Protein AF-A0A9P1AM20-F1 (afdb_monomer_lite)

Radius of gyration: 22.5 Å; chains: 1; bounding box: 53×34×78 Å

Structure (mmCIF, N/CA/C/O backbone):
data_AF-A0A9P1AM20-F1
#
_entry.id   AF-A0A9P1AM20-F1
#
loop_
_atom_site.group_PDB
_atom_site.id
_atom_site.type_symbol
_atom_site.label_atom_id
_atom_site.label_alt_id
_atom_site.label_comp_id
_atom_site.label_asym_id
_atom_site.label_entity_id
_atom_site.label_seq_id
_atom_site.pdbx_PDB_ins_code
_atom_site.Cartn_x
_atom_site.Cartn_y
_atom_site.Cartn_z
_atom_site.occupancy
_atom_site.B_iso_or_equiv
_atom_site.auth_seq_id
_atom_site.auth_comp_id
_atom_site.auth_asym_id
_atom_site.auth_atom_id
_atom_site.pdbx_PDB_model_num
ATOM 1 N N . MET A 1 1 ? -8.336 13.538 -35.545 1.00 33.81 1 MET A N 1
ATOM 2 C CA . MET A 1 1 ? -8.732 12.150 -35.244 1.00 33.81 1 MET A CA 1
ATOM 3 C C . MET A 1 1 ? -7.961 11.738 -34.010 1.00 33.81 1 MET A C 1
ATOM 5 O O . MET A 1 1 ? -6.753 11.587 -34.099 1.00 33.81 1 MET A O 1
ATOM 9 N N . ILE A 1 2 ? -8.618 11.731 -32.851 1.00 38.28 2 ILE A N 1
ATOM 10 C CA . ILE A 1 2 ? -8.050 11.193 -31.612 1.00 38.28 2 ILE A CA 1
ATOM 11 C C . ILE A 1 2 ? -8.616 9.783 -31.537 1.00 38.28 2 ILE A C 1
ATOM 13 O O . ILE A 1 2 ? -9.800 9.608 -31.253 1.00 38.28 2 ILE A O 1
ATOM 17 N N . ASP A 1 3 ? -7.806 8.809 -31.930 1.00 36.53 3 ASP A N 1
ATOM 18 C CA . ASP A 1 3 ? -8.212 7.414 -31.946 1.00 36.53 3 ASP A CA 1
ATOM 19 C C . ASP A 1 3 ? -8.367 6.899 -30.512 1.00 36.53 3 ASP A C 1
ATOM 21 O O . ASP A 1 3 ? -7.405 6.741 -29.766 1.00 36.53 3 ASP A O 1
ATOM 25 N N . ASN A 1 4 ? -9.634 6.699 -30.145 1.00 40.91 4 ASN A N 1
ATOM 26 C CA . ASN A 1 4 ? -10.178 5.648 -29.287 1.00 40.91 4 ASN A CA 1
ATOM 27 C C . ASN A 1 4 ? -9.146 4.760 -28.571 1.00 40.91 4 ASN A C 1
ATOM 29 O O . ASN A 1 4 ? -8.859 3.642 -29.006 1.00 40.91 4 ASN A O 1
ATOM 33 N N . ILE A 1 5 ? -8.695 5.194 -27.395 1.00 41.53 5 ILE A N 1
ATOM 34 C CA . ILE A 1 5 ? -8.219 4.256 -26.378 1.00 41.53 5 ILE A CA 1
ATOM 35 C C . ILE A 1 5 ? -9.472 3.622 -25.771 1.00 41.53 5 ILE A C 1
ATOM 37 O O . ILE A 1 5 ? -10.237 4.273 -25.061 1.00 41.53 5 ILE A O 1
ATOM 41 N N . LYS A 1 6 ? -9.719 2.353 -26.106 1.00 34.31 6 LYS A N 1
ATOM 42 C CA . LYS A 1 6 ? -10.753 1.539 -25.465 1.00 34.31 6 LYS A CA 1
ATOM 43 C C . LYS A 1 6 ? -10.415 1.410 -23.979 1.00 34.31 6 LYS A C 1
ATOM 45 O O . LYS A 1 6 ? -9.416 0.791 -23.629 1.00 34.31 6 LYS A O 1
ATOM 50 N N . HIS A 1 7 ? -11.252 1.988 -23.123 1.00 37.19 7 HIS A N 1
ATOM 51 C CA . HIS A 1 7 ? -11.231 1.816 -21.669 1.00 37.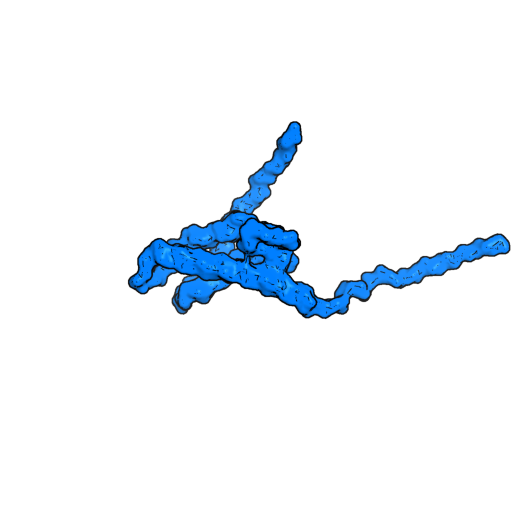19 7 HIS A CA 1
ATOM 52 C C . HIS A 1 7 ? -11.805 0.450 -21.249 1.00 37.19 7 HIS A C 1
ATOM 54 O O . HIS A 1 7 ? -12.623 0.374 -20.339 1.00 37.19 7 HIS A O 1
ATOM 60 N N . ASP A 1 8 ? -11.375 -0.633 -21.894 1.00 38.09 8 ASP A N 1
ATOM 61 C CA . ASP A 1 8 ? -11.668 -1.991 -21.425 1.00 38.09 8 ASP A CA 1
ATOM 62 C C . ASP A 1 8 ? -10.537 -2.448 -20.494 1.00 38.09 8 ASP A C 1
ATOM 64 O O . ASP A 1 8 ? -9.902 -3.479 -20.707 1.00 38.09 8 ASP A O 1
ATOM 68 N N . ASP A 1 9 ? -10.236 -1.634 -19.479 1.00 50.72 9 ASP A N 1
ATOM 69 C CA . ASP A 1 9 ? -9.390 -2.068 -18.370 1.00 50.72 9 ASP A CA 1
ATOM 70 C C . ASP A 1 9 ? -10.315 -2.862 -17.434 1.00 50.72 9 ASP A C 1
ATOM 72 O O . ASP A 1 9 ? -11.291 -2.286 -16.935 1.00 50.72 9 ASP A O 1
ATOM 76 N N . PRO A 1 10 ? -10.122 -4.181 -17.242 1.00 53.78 10 PRO A N 1
ATOM 77 C CA . PRO A 1 10 ? -11.002 -4.972 -16.395 1.00 53.78 10 PRO A CA 1
ATOM 78 C C . PRO A 1 10 ? -11.046 -4.332 -15.011 1.00 53.78 10 PRO A C 1
ATOM 80 O O . PRO A 1 10 ? -10.031 -4.227 -14.324 1.00 53.78 10 PRO A O 1
ATOM 83 N N . MET A 1 11 ? -12.231 -3.856 -14.629 1.00 64.94 11 MET A N 1
ATOM 84 C CA . MET A 1 11 ? -12.454 -3.164 -13.369 1.00 64.94 11 MET A CA 1
ATOM 85 C C . MET A 1 11 ? -11.995 -4.076 -12.225 1.00 64.94 11 MET A C 1
ATOM 87 O O . MET A 1 11 ? -12.632 -5.086 -11.931 1.00 64.94 11 MET A O 1
ATOM 91 N N . ILE A 1 12 ? -10.846 -3.756 -11.624 1.00 73.56 12 ILE A N 1
ATOM 92 C CA . ILE A 1 12 ? -10.219 -4.616 -10.620 1.00 73.56 12 ILE A CA 1
ATOM 93 C C . ILE A 1 12 ? -11.147 -4.709 -9.409 1.00 73.56 12 ILE A C 1
ATOM 95 O O . ILE A 1 12 ? -11.387 -3.719 -8.712 1.00 73.56 12 ILE A O 1
ATOM 99 N N . ASN A 1 13 ? -11.661 -5.909 -9.144 1.00 82.00 13 ASN A N 1
ATOM 100 C CA . ASN A 1 13 ? -12.553 -6.144 -8.021 1.00 82.00 13 ASN A CA 1
ATOM 101 C C . ASN A 1 13 ? -11.751 -6.228 -6.714 1.00 82.00 13 ASN A C 1
ATOM 103 O O . ASN A 1 13 ? -11.187 -7.264 -6.364 1.00 82.00 13 ASN A O 1
ATOM 107 N N . VAL A 1 14 ? -11.726 -5.121 -5.967 1.00 81.94 14 VAL A N 1
ATOM 108 C CA . VAL A 1 14 ? -11.039 -5.009 -4.669 1.00 81.94 14 VAL A CA 1
ATOM 109 C C . VAL A 1 14 ? -11.472 -6.106 -3.692 1.00 81.94 14 VAL A C 1
ATOM 111 O O . VAL A 1 14 ? -10.638 -6.648 -2.966 1.00 81.94 14 VAL A O 1
ATOM 114 N N . ASN A 1 15 ? -12.757 -6.476 -3.700 1.00 81.69 15 ASN A N 1
ATOM 115 C CA . ASN A 1 15 ? -13.278 -7.498 -2.798 1.00 81.69 15 ASN A CA 1
ATOM 116 C C . ASN A 1 15 ? -12.686 -8.873 -3.115 1.00 81.69 15 ASN A C 1
ATOM 118 O O . ASN A 1 15 ? -12.257 -9.562 -2.194 1.00 81.69 15 ASN A O 1
ATOM 122 N N . GLU A 1 16 ? -12.598 -9.247 -4.395 1.00 85.00 16 GLU A N 1
ATOM 123 C CA . GLU A 1 16 ? -12.020 -10.531 -4.819 1.00 85.00 16 GLU A CA 1
ATOM 124 C C . GLU A 1 16 ? -10.562 -10.681 -4.379 1.00 85.00 16 GLU A C 1
ATOM 126 O O . GLU A 1 16 ? -10.184 -11.729 -3.854 1.00 85.00 16 GLU A O 1
ATOM 131 N N . VAL A 1 17 ? -9.762 -9.618 -4.504 1.00 84.69 17 VAL A N 1
ATOM 132 C CA . VAL A 1 17 ? -8.349 -9.624 -4.089 1.00 84.69 17 VAL A CA 1
ATOM 133 C C . VAL A 1 17 ? -8.200 -9.883 -2.588 1.00 84.69 17 VAL A C 1
ATOM 135 O O . VAL A 1 17 ? -7.246 -10.535 -2.159 1.00 84.69 17 VAL A O 1
ATOM 138 N N . PHE A 1 18 ? -9.148 -9.413 -1.775 1.00 87.69 18 PHE A N 1
ATOM 139 C CA . PHE A 1 18 ? -9.093 -9.542 -0.320 1.00 87.69 18 PHE A CA 1
ATOM 140 C C . PHE A 1 18 ? -9.901 -10.708 0.258 1.00 87.69 18 PHE A C 1
ATOM 142 O O . PHE A 1 18 ? -9.772 -10.965 1.455 1.00 87.69 18 PHE A O 1
ATOM 149 N N . LEU A 1 19 ? -10.627 -11.491 -0.554 1.00 86.44 19 LEU A N 1
ATOM 150 C CA . LEU A 1 19 ? -11.309 -12.718 -0.098 1.00 86.44 19 LEU A CA 1
ATOM 151 C C . LEU A 1 19 ? -10.355 -13.722 0.569 1.00 86.44 19 LEU A C 1
ATOM 153 O O . LEU A 1 19 ? -10.760 -14.503 1.428 1.00 86.44 19 LEU A O 1
ATOM 157 N N . VAL A 1 20 ? -9.073 -13.694 0.201 1.00 83.31 20 VAL A N 1
ATOM 158 C CA . VAL A 1 20 ? -8.037 -14.572 0.765 1.00 83.31 20 VAL A CA 1
ATOM 159 C C . VAL A 1 20 ? -7.570 -14.147 2.163 1.00 83.31 20 VAL A C 1
ATOM 161 O O . VAL A 1 20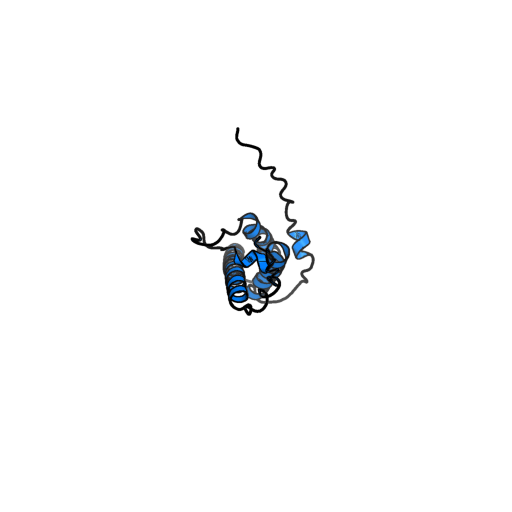 ? -6.846 -14.891 2.831 1.00 83.31 20 VAL A O 1
ATOM 164 N N . MET A 1 21 ? -7.942 -12.949 2.624 1.00 86.12 21 MET A N 1
ATOM 165 C CA . MET A 1 21 ? -7.504 -12.422 3.911 1.00 86.12 21 MET A CA 1
ATOM 166 C C . MET A 1 21 ? -8.373 -12.946 5.055 1.00 86.12 21 MET A C 1
ATOM 168 O O . MET A 1 21 ? -9.588 -12.780 5.079 1.00 86.12 21 MET A O 1
ATOM 172 N N . LYS A 1 22 ? -7.728 -13.537 6.065 1.00 87.94 22 LYS A N 1
ATOM 173 C CA . LYS A 1 22 ? -8.405 -13.956 7.298 1.00 87.94 22 LYS A CA 1
ATOM 174 C C . LYS A 1 22 ? -8.484 -12.797 8.300 1.00 87.94 22 LYS A C 1
ATOM 176 O O . LYS A 1 22 ? -7.521 -12.028 8.400 1.00 87.94 22 LYS A O 1
ATOM 181 N N . PRO A 1 23 ? -9.559 -12.709 9.106 1.00 88.44 23 PRO A N 1
ATOM 182 C CA . PRO A 1 23 ? -9.620 -11.781 10.230 1.00 88.44 23 PRO A CA 1
ATOM 183 C C . PRO A 1 23 ? -8.412 -11.948 11.157 1.00 88.44 23 PRO A C 1
ATOM 185 O O . PRO A 1 23 ? -7.991 -13.069 11.450 1.00 88.44 23 PRO A O 1
ATOM 188 N N . CYS A 1 24 ? -7.846 -10.842 11.638 1.00 88.38 24 CYS A N 1
ATOM 189 C CA . CYS A 1 24 ? -6.701 -10.883 12.541 1.00 88.38 24 CYS A CA 1
ATOM 190 C C . CYS A 1 24 ? -6.730 -9.748 13.570 1.00 88.38 24 CYS A C 1
ATOM 192 O O . CYS A 1 24 ? -7.341 -8.705 13.354 1.00 88.38 24 CYS A O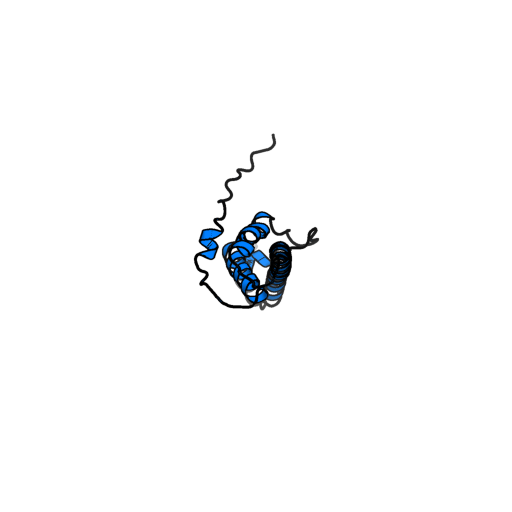 1
ATOM 194 N N . LYS A 1 25 ? -6.046 -9.960 14.700 1.00 91.62 25 LYS A N 1
ATOM 195 C CA . LYS A 1 25 ? -5.795 -8.940 15.726 1.00 91.62 25 LYS A CA 1
ATOM 196 C C . LYS A 1 25 ? -4.307 -8.610 15.721 1.00 91.62 25 LYS A C 1
ATOM 198 O O . LYS A 1 25 ? -3.503 -9.377 16.243 1.00 91.62 25 LYS A O 1
ATOM 203 N N . LYS A 1 26 ? -3.933 -7.510 15.071 1.00 91.69 26 LYS A N 1
ATOM 204 C CA . LYS A 1 26 ? -2.547 -7.035 14.947 1.00 91.69 26 LYS A CA 1
ATOM 205 C C . LYS A 1 26 ? -2.515 -5.509 15.020 1.00 91.69 26 LYS A C 1
ATOM 207 O O . LYS A 1 26 ? -3.558 -4.864 15.006 1.00 91.69 26 LYS A O 1
ATOM 212 N N . SER A 1 27 ? -1.317 -4.930 15.075 1.00 93.56 27 SER A N 1
ATOM 213 C CA . SER A 1 27 ? -1.161 -3.478 14.957 1.00 93.56 27 SER A CA 1
ATOM 214 C C . SER A 1 27 ? -1.646 -2.972 13.594 1.00 93.56 27 SER A C 1
ATOM 216 O O . SER A 1 27 ? -1.512 -3.676 12.588 1.00 93.56 27 SER A O 1
ATOM 218 N N . ILE A 1 28 ? -2.129 -1.724 13.544 1.00 92.12 28 ILE A N 1
ATOM 219 C CA . ILE A 1 28 ? -2.569 -1.049 12.307 1.00 92.12 28 ILE A CA 1
ATOM 220 C C . ILE A 1 28 ? -1.485 -1.158 11.228 1.00 92.12 28 ILE A C 1
ATOM 222 O O . ILE A 1 28 ? -1.749 -1.599 10.114 1.00 92.12 28 ILE A O 1
ATOM 226 N N . LYS A 1 29 ? -0.226 -0.876 11.593 1.00 94.31 29 LYS A N 1
ATOM 227 C CA . LYS A 1 29 ? 0.935 -1.012 10.703 1.00 94.31 29 LYS A CA 1
ATOM 228 C C . LYS A 1 29 ? 1.058 -2.413 10.105 1.00 94.31 29 LYS A C 1
ATOM 230 O O . LYS A 1 29 ? 1.325 -2.541 8.916 1.00 94.31 29 LYS A O 1
ATOM 235 N N . SER A 1 30 ? 0.881 -3.471 10.897 1.00 94.56 30 SER A N 1
ATOM 236 C CA . SER A 1 30 ? 0.978 -4.844 10.389 1.00 94.56 30 SER A CA 1
ATOM 237 C C . SER A 1 30 ? -0.183 -5.202 9.459 1.00 94.56 30 SER A C 1
ATOM 239 O O . SER A 1 30 ? 0.042 -5.878 8.453 1.00 94.56 30 SER A O 1
ATOM 241 N N . ILE A 1 31 ? -1.395 -4.736 9.769 1.00 92.88 31 ILE A N 1
ATOM 242 C CA . ILE A 1 31 ? -2.583 -4.940 8.932 1.00 92.88 31 ILE A CA 1
ATOM 243 C C . ILE A 1 31 ? -2.391 -4.245 7.583 1.00 92.88 31 ILE A C 1
ATOM 245 O O . ILE A 1 31 ? -2.435 -4.911 6.552 1.00 92.88 31 ILE A O 1
ATOM 249 N N . VAL A 1 32 ? -2.060 -2.950 7.588 1.00 94.19 32 VAL A N 1
ATOM 250 C CA . VAL A 1 32 ? -1.844 -2.148 6.373 1.00 94.19 32 VAL A CA 1
ATOM 251 C C . VAL A 1 32 ? -0.766 -2.762 5.477 1.00 94.19 32 VAL A C 1
ATOM 253 O O . VAL A 1 32 ? -0.976 -2.918 4.277 1.00 94.19 32 VAL A O 1
ATOM 256 N N . LYS A 1 33 ? 0.362 -3.203 6.052 1.00 94.88 33 LYS A N 1
ATOM 257 C CA . LYS A 1 33 ? 1.411 -3.900 5.289 1.00 94.88 33 LYS A CA 1
ATOM 258 C C . LYS A 1 33 ? 0.916 -5.193 4.645 1.00 94.88 33 LYS A C 1
ATOM 260 O O . LYS A 1 33 ? 1.300 -5.503 3.522 1.00 94.88 33 LYS A O 1
ATOM 265 N N . THR A 1 34 ? 0.083 -5.955 5.353 1.00 93.62 34 THR A N 1
ATOM 266 C CA . THR A 1 34 ? -0.490 -7.202 4.828 1.00 93.62 34 THR A CA 1
ATOM 267 C C . THR A 1 34 ? -1.405 -6.910 3.641 1.00 93.62 34 THR A C 1
ATOM 269 O O . THR A 1 34 ? -1.242 -7.529 2.594 1.00 93.62 34 THR A O 1
ATOM 272 N N . ILE A 1 35 ? -2.294 -5.923 3.778 1.00 92.62 35 ILE A N 1
ATOM 273 C CA . ILE A 1 35 ? -3.215 -5.485 2.721 1.00 92.62 35 ILE A CA 1
ATOM 274 C C . ILE A 1 35 ? -2.435 -5.013 1.491 1.00 92.62 35 ILE A C 1
ATOM 276 O O . ILE A 1 35 ? -2.666 -5.501 0.388 1.00 92.62 35 ILE A O 1
ATOM 280 N N . ALA A 1 36 ? -1.447 -4.138 1.683 1.00 93.50 36 ALA A N 1
ATOM 281 C CA . ALA A 1 36 ? -0.599 -3.642 0.605 1.00 93.50 36 ALA A CA 1
ATOM 282 C C . ALA A 1 36 ? 0.177 -4.761 -0.106 1.00 93.50 36 ALA A C 1
ATOM 284 O O . ALA A 1 36 ? 0.267 -4.759 -1.330 1.00 93.50 36 ALA A O 1
ATOM 285 N N . ASN A 1 37 ? 0.701 -5.744 0.633 1.00 93.81 37 ASN A N 1
ATOM 286 C CA . ASN A 1 37 ? 1.384 -6.891 0.033 1.00 93.81 37 ASN A CA 1
ATOM 287 C C . ASN A 1 37 ? 0.435 -7.751 -0.810 1.00 93.81 37 ASN A C 1
ATOM 289 O O . ASN A 1 37 ? 0.797 -8.112 -1.926 1.00 93.81 37 ASN A O 1
ATOM 293 N N . VAL A 1 38 ? -0.755 -8.082 -0.294 1.00 92.25 38 VAL A N 1
ATOM 294 C CA . VAL A 1 38 ? -1.760 -8.875 -1.026 1.00 92.25 38 VAL A CA 1
ATOM 295 C C . VAL A 1 38 ? -2.162 -8.152 -2.309 1.00 92.25 38 VAL A C 1
ATOM 297 O O . VAL A 1 38 ? -2.059 -8.718 -3.394 1.00 92.25 38 VAL A O 1
ATOM 300 N N . TRP A 1 39 ? -2.506 -6.872 -2.189 1.00 92.19 39 TRP A N 1
ATOM 301 C CA . TRP A 1 39 ? -2.895 -6.022 -3.307 1.00 92.19 39 TRP A CA 1
ATOM 302 C C . TRP A 1 39 ? -1.812 -5.917 -4.385 1.00 92.19 39 TRP A C 1
ATOM 304 O O . TRP A 1 39 ? -2.045 -6.227 -5.552 1.00 92.19 39 TRP A O 1
ATOM 314 N N . MET A 1 40 ? -0.593 -5.543 -3.991 1.00 91.50 40 MET A N 1
ATOM 315 C CA . MET A 1 40 ? 0.511 -5.364 -4.932 1.00 91.50 40 MET A CA 1
ATOM 316 C C . MET A 1 40 ? 0.975 -6.682 -5.537 1.00 91.50 40 MET A C 1
ATOM 318 O O . MET A 1 40 ? 1.489 -6.682 -6.645 1.00 91.50 40 MET A O 1
ATOM 322 N N . ASN A 1 41 ? 0.843 -7.815 -4.848 1.00 91.25 41 ASN A N 1
ATOM 323 C CA . ASN A 1 41 ? 1.176 -9.105 -5.451 1.00 91.25 41 ASN A CA 1
ATOM 324 C C . ASN A 1 41 ? 0.153 -9.534 -6.505 1.00 91.25 41 ASN A C 1
ATOM 326 O O . ASN A 1 41 ? 0.536 -10.240 -7.432 1.00 91.25 41 ASN A O 1
ATOM 330 N N . PHE A 1 42 ? -1.101 -9.097 -6.376 1.00 89.44 42 PHE A N 1
ATOM 331 C CA . PHE A 1 42 ? -2.144 -9.363 -7.359 1.00 89.44 42 PHE A CA 1
ATOM 332 C C . PHE A 1 42 ? -2.017 -8.451 -8.586 1.00 89.44 42 PHE A C 1
ATOM 334 O O . PHE A 1 42 ? -1.988 -8.938 -9.710 1.00 89.44 42 PHE A O 1
ATOM 341 N N . ILE A 1 43 ? -1.897 -7.135 -8.380 1.00 88.06 43 ILE A N 1
ATOM 342 C CA . ILE A 1 43 ? -2.001 -6.151 -9.475 1.00 88.06 43 ILE A CA 1
ATOM 343 C C . ILE A 1 43 ? -0.654 -5.774 -10.066 1.00 88.06 43 ILE A C 1
ATOM 345 O O . ILE A 1 43 ? -0.542 -5.567 -11.271 1.00 88.06 43 ILE A O 1
ATOM 349 N N . LEU A 1 44 ? 0.376 -5.664 -9.226 1.00 88.94 44 LEU A N 1
ATOM 350 C CA . LEU A 1 44 ? 1.697 -5.227 -9.663 1.00 88.94 44 LEU A CA 1
ATOM 351 C C . LEU A 1 44 ? 2.796 -6.181 -9.173 1.00 88.94 44 LEU A C 1
ATOM 353 O O . LEU A 1 44 ? 3.555 -5.846 -8.246 1.00 88.94 44 LEU A O 1
ATOM 357 N N . PRO A 1 45 ? 2.889 -7.391 -9.764 1.00 87.69 45 PRO A N 1
ATOM 358 C CA . PRO A 1 45 ? 3.861 -8.403 -9.370 1.00 87.69 45 PRO A CA 1
ATOM 359 C C . PRO A 1 45 ? 5.303 -7.882 -9.389 1.00 87.69 45 PRO A C 1
ATOM 361 O O . PRO A 1 45 ? 5.667 -6.998 -10.169 1.00 87.69 45 PRO A O 1
ATOM 364 N N . LYS A 1 46 ? 6.153 -8.470 -8.537 1.00 86.69 46 LYS A N 1
ATOM 365 C CA . LYS A 1 46 ? 7.547 -8.040 -8.315 1.00 86.69 46 LYS A CA 1
ATOM 366 C C . LYS A 1 46 ? 8.362 -7.743 -9.595 1.00 86.69 46 LYS A C 1
ATOM 368 O O . LYS A 1 46 ? 9.013 -6.700 -9.598 1.00 86.69 46 LYS A O 1
ATOM 373 N N . PRO A 1 47 ? 8.335 -8.573 -10.663 1.00 83.31 47 PRO A N 1
ATOM 374 C CA . PRO A 1 47 ? 9.152 -8.335 -11.861 1.00 83.31 47 PRO A CA 1
ATOM 375 C C . PRO A 1 47 ? 8.793 -7.059 -12.628 1.00 83.31 47 PRO A C 1
ATOM 377 O O . PRO A 1 47 ? 9.619 -6.520 -13.350 1.00 83.31 47 PRO A O 1
ATOM 380 N N . ILE A 1 48 ? 7.565 -6.566 -12.481 1.00 88.75 48 ILE A N 1
ATOM 381 C CA . ILE A 1 48 ? 7.096 -5.363 -13.178 1.00 88.75 48 ILE A CA 1
ATOM 382 C C . ILE A 1 48 ? 7.173 -4.158 -12.231 1.00 88.75 48 ILE A C 1
ATOM 384 O O . ILE A 1 48 ? 7.519 -3.050 -12.633 1.00 88.75 48 ILE A O 1
ATOM 388 N N . ARG A 1 49 ? 6.954 -4.388 -10.931 1.00 91.44 49 ARG A N 1
ATOM 389 C CA . ARG A 1 49 ? 6.942 -3.366 -9.875 1.00 91.44 49 ARG A CA 1
ATOM 390 C C . ARG A 1 49 ? 8.183 -2.473 -9.830 1.00 91.44 49 ARG A C 1
ATOM 392 O O . ARG A 1 49 ? 8.063 -1.297 -9.507 1.00 91.44 49 ARG A O 1
ATOM 399 N N . ALA A 1 50 ? 9.364 -2.996 -10.159 1.00 90.75 50 ALA A N 1
ATOM 400 C CA . ALA A 1 50 ? 10.605 -2.216 -10.125 1.00 90.75 50 ALA A CA 1
ATOM 401 C C . ALA A 1 50 ? 10.621 -1.037 -11.115 1.00 90.75 50 ALA A C 1
ATOM 403 O O . ALA A 1 50 ? 11.362 -0.073 -10.904 1.00 90.75 50 ALA A O 1
ATOM 404 N N . GLN A 1 51 ? 9.799 -1.106 -12.167 1.00 91.25 51 GLN A N 1
ATOM 405 C CA . GLN A 1 51 ? 9.670 -0.067 -13.190 1.00 91.25 51 GLN A CA 1
ATOM 406 C C . GLN A 1 51 ? 8.863 1.140 -12.699 1.00 91.25 51 GLN A C 1
ATOM 408 O O . GLN A 1 51 ? 8.913 2.198 -13.323 1.00 91.25 51 GLN A O 1
ATOM 413 N N . TYR A 1 52 ? 8.152 1.000 -11.575 1.00 92.19 52 TYR A N 1
ATOM 414 C CA . TYR A 1 52 ? 7.222 2.005 -11.084 1.00 92.19 52 TYR A CA 1
ATOM 415 C C . TYR A 1 52 ? 7.734 2.784 -9.874 1.00 92.19 52 TYR A C 1
ATOM 417 O O . TYR A 1 52 ? 8.539 2.293 -9.086 1.00 92.19 52 TYR A O 1
ATOM 425 N N . SER A 1 53 ? 7.227 3.995 -9.679 1.00 91.88 53 SER A N 1
ATOM 426 C CA . SER A 1 53 ? 7.511 4.845 -8.526 1.00 91.88 53 SER A CA 1
ATOM 427 C C . SER A 1 53 ? 6.238 5.482 -7.981 1.00 91.88 53 SER A C 1
ATOM 429 O O . SER A 1 53 ? 5.347 5.852 -8.739 1.00 91.88 53 SER A O 1
ATOM 431 N N . MET A 1 54 ? 6.184 5.634 -6.660 1.00 90.00 54 MET A N 1
ATOM 432 C CA . MET A 1 54 ? 5.116 6.345 -5.949 1.00 90.00 54 MET A CA 1
ATOM 433 C C . MET A 1 54 ? 5.395 7.850 -5.805 1.00 90.00 54 MET A C 1
ATOM 435 O O . MET A 1 54 ? 4.607 8.554 -5.187 1.00 90.00 54 MET A O 1
ATOM 439 N N . ALA A 1 55 ? 6.534 8.341 -6.306 1.00 86.25 55 ALA A N 1
ATOM 440 C CA . ALA A 1 55 ? 6.831 9.771 -6.311 1.00 86.25 55 ALA A CA 1
ATOM 441 C C . ALA A 1 55 ? 5.909 10.509 -7.293 1.00 86.25 55 ALA A C 1
ATOM 443 O O . ALA A 1 55 ? 5.621 9.973 -8.360 1.00 86.25 55 ALA A O 1
ATOM 444 N N . ASP A 1 56 ? 5.535 11.751 -6.979 1.00 77.75 56 ASP A N 1
ATOM 445 C CA . ASP A 1 56 ? 4.636 12.555 -7.822 1.00 77.75 56 ASP A CA 1
ATOM 446 C C . ASP A 1 56 ? 5.227 12.847 -9.212 1.00 77.75 56 ASP A C 1
ATOM 448 O O . ASP A 1 56 ? 4.494 12.955 -10.189 1.00 77.75 56 ASP A O 1
ATOM 452 N N . ASN A 1 57 ? 6.561 12.942 -9.315 1.00 79.12 57 ASN A N 1
ATOM 453 C CA . ASN A 1 57 ? 7.284 13.224 -10.562 1.00 79.12 57 ASN A CA 1
ATOM 454 C C . ASN A 1 57 ? 8.599 12.426 -10.646 1.00 79.12 57 ASN A C 1
ATOM 456 O O . ASN A 1 57 ? 9.685 12.958 -10.396 1.00 79.12 57 ASN A O 1
ATOM 460 N N . PRO A 1 58 ? 8.538 11.122 -10.950 1.00 84.62 58 PRO A N 1
ATOM 461 C CA . PRO A 1 58 ? 9.725 10.292 -11.065 1.00 84.62 58 PRO A CA 1
ATOM 462 C C . PRO A 1 58 ? 10.506 10.618 -12.347 1.00 84.62 58 PRO A C 1
ATOM 464 O O . PRO A 1 58 ? 9.960 10.597 -13.442 1.00 84.62 58 PRO A O 1
ATOM 467 N N . LEU A 1 59 ? 11.815 10.859 -12.223 1.00 82.50 59 LEU A N 1
ATOM 468 C CA . LEU A 1 59 ? 12.680 11.190 -13.370 1.00 82.50 59 LEU A CA 1
ATOM 469 C C . LEU A 1 59 ? 12.983 9.991 -14.285 1.00 82.50 59 LEU A C 1
ATOM 471 O O . LEU A 1 59 ? 13.224 10.164 -15.474 1.00 82.50 59 LEU A O 1
ATOM 475 N N . LYS A 1 60 ? 13.039 8.780 -13.717 1.00 87.88 60 LYS A N 1
ATOM 476 C CA . LYS A 1 60 ? 13.520 7.558 -14.394 1.00 87.88 60 LYS A CA 1
ATOM 477 C C . LYS A 1 60 ? 12.469 6.446 -14.493 1.00 87.88 60 LYS A C 1
ATOM 479 O O . LYS A 1 60 ? 12.629 5.526 -15.286 1.00 87.88 60 LYS A O 1
ATOM 484 N N . TYR A 1 61 ? 11.437 6.494 -13.659 1.00 89.88 61 TYR A N 1
ATOM 485 C CA . TYR A 1 61 ? 10.487 5.398 -13.457 1.00 89.88 61 TYR A CA 1
ATOM 486 C C . TYR A 1 61 ? 9.082 5.841 -13.845 1.00 89.88 61 TYR A C 1
ATOM 488 O O . TYR A 1 61 ? 8.795 7.032 -13.846 1.00 89.88 61 TYR A O 1
ATOM 496 N N . THR A 1 62 ? 8.194 4.896 -14.120 1.00 89.50 62 THR A N 1
ATOM 497 C CA . THR A 1 62 ? 6.791 5.197 -14.414 1.00 89.50 62 THR A CA 1
ATOM 498 C C . THR A 1 62 ? 6.042 5.514 -13.114 1.00 89.50 62 THR A C 1
ATOM 500 O O . THR A 1 62 ? 6.189 4.774 -12.142 1.00 89.50 62 THR A O 1
ATOM 503 N N . PRO A 1 63 ? 5.230 6.580 -13.033 1.00 89.69 63 PRO A N 1
ATOM 504 C CA . PRO A 1 63 ? 4.351 6.790 -11.884 1.00 89.69 63 PRO A CA 1
ATOM 505 C C . PRO A 1 63 ? 3.396 5.603 -11.701 1.00 89.69 63 PRO A C 1
ATOM 507 O O . PRO A 1 63 ? 2.871 5.075 -12.683 1.00 89.69 63 PRO A O 1
ATOM 510 N N . VAL A 1 64 ? 3.156 5.167 -10.463 1.00 87.31 64 VAL A N 1
ATOM 511 C CA . VAL A 1 64 ? 2.126 4.152 -10.193 1.00 87.31 64 VAL A CA 1
ATOM 512 C C . VAL A 1 64 ? 0.749 4.726 -10.559 1.00 87.31 64 VAL A C 1
ATOM 514 O O . VAL A 1 64 ? 0.396 5.799 -10.066 1.00 87.31 64 VAL A O 1
ATOM 517 N N . PRO A 1 65 ? -0.052 4.029 -11.388 1.00 85.31 65 PRO A N 1
ATOM 518 C CA . PRO A 1 65 ? -1.404 4.462 -11.717 1.00 85.31 65 PRO A CA 1
ATOM 519 C C . PRO A 1 65 ? -2.273 4.633 -10.469 1.00 85.31 65 PRO A C 1
ATOM 521 O O . PRO A 1 65 ? -2.309 3.767 -9.590 1.00 85.31 65 PRO A O 1
ATOM 524 N N . ILE A 1 66 ? -3.026 5.729 -10.409 1.00 83.38 66 ILE A N 1
ATOM 525 C CA . ILE A 1 66 ? -3.829 6.094 -9.236 1.00 83.38 66 ILE A CA 1
ATOM 526 C C . ILE A 1 66 ? -4.907 5.054 -8.892 1.00 83.38 66 ILE A C 1
ATOM 528 O O . ILE A 1 66 ? -5.267 4.889 -7.731 1.00 83.38 66 ILE A O 1
ATOM 532 N N . GLN A 1 67 ? -5.384 4.297 -9.880 1.00 80.12 67 GLN A N 1
ATOM 533 C CA . GLN A 1 67 ? -6.340 3.204 -9.698 1.00 80.12 67 GLN A CA 1
ATOM 534 C C . GLN A 1 67 ? -5.751 2.084 -8.828 1.00 80.12 67 GLN A C 1
ATOM 536 O O . GLN A 1 67 ? -6.451 1.508 -7.995 1.00 80.12 67 GLN A O 1
ATOM 541 N N . ILE A 1 68 ? -4.446 1.823 -8.971 1.00 80.94 68 ILE A N 1
ATOM 542 C CA . ILE A 1 68 ? -3.717 0.867 -8.133 1.00 80.94 68 ILE A CA 1
ATOM 543 C C . ILE A 1 68 ? -3.573 1.432 -6.721 1.00 80.94 68 ILE A C 1
ATOM 545 O O . ILE A 1 68 ? -3.725 0.701 -5.752 1.00 80.94 68 ILE A O 1
ATOM 549 N N . VAL A 1 69 ? -3.317 2.729 -6.576 1.00 84.00 69 VAL A N 1
ATOM 550 C CA . VAL A 1 69 ? -3.150 3.354 -5.257 1.00 84.00 69 VAL A CA 1
ATOM 551 C C . VAL A 1 69 ? -4.463 3.376 -4.468 1.00 84.00 69 VAL A C 1
ATOM 553 O O . VAL A 1 69 ? -4.496 3.030 -3.289 1.00 84.00 69 VAL A O 1
ATOM 556 N N . ASN A 1 70 ? -5.561 3.754 -5.120 1.00 83.62 70 ASN A N 1
ATOM 557 C CA . ASN A 1 70 ? -6.809 4.072 -4.434 1.00 83.62 70 ASN A CA 1
ATOM 558 C C . ASN A 1 70 ? -7.655 2.851 -4.066 1.00 83.62 70 ASN A C 1
ATOM 560 O O . ASN A 1 70 ? -8.448 2.952 -3.133 1.00 83.62 70 ASN A O 1
ATOM 564 N N . GLY A 1 71 ? -7.507 1.715 -4.758 1.00 82.25 71 GLY A N 1
ATOM 565 C CA . GLY A 1 71 ? -8.385 0.551 -4.576 1.00 82.25 71 GLY A CA 1
ATOM 566 C C . GLY A 1 71 ? -8.581 0.143 -3.104 1.00 82.25 71 GLY A C 1
ATOM 567 O O . GLY A 1 71 ? -9.714 0.143 -2.624 1.00 82.25 71 GLY A O 1
ATOM 568 N N . PRO A 1 72 ? -7.510 -0.140 -2.339 1.00 86.94 72 PRO A N 1
ATOM 569 C CA . PRO A 1 72 ? -7.640 -0.593 -0.951 1.00 86.94 72 PRO A CA 1
ATOM 570 C C . PRO A 1 72 ? -7.934 0.519 0.057 1.00 86.94 72 PRO A C 1
ATOM 572 O O . PRO A 1 72 ? -8.437 0.227 1.143 1.00 86.94 72 PRO A O 1
ATOM 575 N N . LEU A 1 73 ? -7.600 1.774 -0.268 1.00 85.81 73 LEU A N 1
ATOM 576 C CA . LEU A 1 73 ? -7.688 2.903 0.666 1.00 85.81 73 LEU A CA 1
ATOM 577 C C . LEU A 1 73 ? -9.117 3.145 1.158 1.00 85.81 73 LEU A C 1
ATOM 579 O O . LEU A 1 73 ? -9.304 3.466 2.326 1.00 85.81 73 LEU A O 1
ATOM 583 N N . TRP A 1 74 ? -10.117 2.921 0.307 1.00 81.12 74 TRP A N 1
ATOM 584 C CA . TRP A 1 74 ? -11.524 3.107 0.668 1.00 81.12 74 TRP A CA 1
ATOM 585 C C . TRP A 1 74 ? -12.070 2.008 1.583 1.00 81.12 74 TRP A C 1
ATOM 587 O O . TRP A 1 74 ? -12.917 2.270 2.430 1.00 81.12 74 TRP A O 1
ATOM 597 N N . LEU A 1 75 ? -11.582 0.776 1.433 1.00 83.31 75 LEU A N 1
ATOM 598 C CA . LEU A 1 75 ? -12.097 -0.378 2.174 1.00 83.31 75 LEU A CA 1
ATOM 599 C C . LEU A 1 75 ? -11.444 -0.517 3.556 1.00 83.31 75 LEU A C 1
ATOM 601 O O . LEU A 1 75 ? -12.077 -0.923 4.528 1.00 83.31 75 LEU A O 1
ATOM 605 N N . MET A 1 76 ? -10.158 -0.182 3.642 1.00 87.38 76 MET A N 1
ATOM 606 C CA . MET A 1 76 ? -9.334 -0.378 4.832 1.00 87.38 76 MET A CA 1
ATOM 607 C C . MET A 1 76 ? -9.928 0.206 6.131 1.00 87.38 76 MET A C 1
ATOM 609 O O . MET A 1 76 ? -10.004 -0.539 7.113 1.00 87.38 76 MET A O 1
ATOM 613 N N . PRO A 1 77 ? -10.369 1.478 6.174 1.00 86.19 77 PRO A N 1
ATOM 614 C CA . PRO A 1 77 ? -10.880 2.098 7.397 1.00 86.19 77 PRO A CA 1
ATOM 615 C C . PRO A 1 77 ? -12.228 1.524 7.844 1.00 86.19 77 PRO A C 1
ATOM 617 O O . PRO A 1 77 ? -12.514 1.498 9.037 1.00 86.19 77 PRO A O 1
ATOM 620 N N . GLU A 1 78 ? -13.041 1.016 6.913 1.00 87.19 78 GLU A N 1
ATOM 621 C CA . GLU A 1 78 ? -14.336 0.393 7.227 1.00 87.19 78 GLU A CA 1
ATOM 622 C C . GLU A 1 78 ? -14.171 -1.013 7.824 1.00 87.19 78 GLU A C 1
ATOM 624 O O . GLU A 1 78 ? -15.014 -1.492 8.585 1.00 87.19 78 GLU A O 1
ATOM 629 N N . CYS A 1 79 ? -13.063 -1.689 7.509 1.00 86.00 79 CYS A N 1
ATOM 630 C CA . CYS A 1 79 ? -12.790 -3.052 7.963 1.00 86.00 79 CYS A CA 1
ATOM 631 C C . CYS A 1 79 ? -11.932 -3.132 9.236 1.00 86.00 79 CYS A C 1
ATOM 633 O O . CYS A 1 79 ? -11.782 -4.219 9.803 1.00 86.00 79 CYS A O 1
ATOM 635 N N . VAL A 1 80 ? -11.359 -2.019 9.701 1.00 87.00 80 VAL A N 1
ATOM 636 C CA . VAL A 1 80 ? -10.469 -1.987 10.869 1.00 87.00 80 VAL A CA 1
ATOM 637 C C . VAL A 1 80 ? -11.136 -1.254 12.026 1.00 87.00 80 VAL A C 1
ATOM 639 O O . VAL A 1 80 ? -11.527 -0.101 11.918 1.00 87.00 80 VAL A O 1
ATOM 642 N N . LYS A 1 81 ? -11.222 -1.924 13.180 1.00 86.94 81 LYS A N 1
ATOM 643 C CA . LYS A 1 81 ? -11.723 -1.327 14.424 1.00 86.94 81 LYS A CA 1
ATOM 644 C C . LYS A 1 81 ? -10.562 -1.008 15.355 1.00 86.94 81 LYS A C 1
ATOM 646 O O . LYS A 1 81 ? -9.817 -1.911 15.737 1.00 86.94 81 LYS A O 1
ATOM 651 N N . VAL A 1 82 ? -10.448 0.257 15.751 1.00 86.81 82 VAL A N 1
ATOM 652 C CA . VAL A 1 82 ? -9.454 0.732 16.720 1.00 86.81 82 VAL A CA 1
ATOM 653 C C . VAL A 1 82 ? -10.182 1.454 17.844 1.00 86.81 82 VAL A C 1
ATOM 655 O O . VAL A 1 82 ? -10.817 2.480 17.630 1.00 86.81 82 VAL A O 1
ATOM 658 N N . THR A 1 83 ? -10.120 0.897 19.050 1.00 88.06 83 THR A N 1
ATOM 659 C CA . THR A 1 83 ? -10.762 1.503 20.220 1.00 88.06 83 THR A CA 1
ATOM 660 C C . THR A 1 83 ? -10.070 2.815 20.581 1.00 88.06 83 THR A C 1
ATOM 662 O O . THR A 1 83 ? -8.850 2.840 20.725 1.00 88.06 83 THR A O 1
ATOM 665 N N . GLY A 1 84 ? -10.848 3.883 20.773 1.00 88.81 84 GLY A N 1
ATOM 666 C CA . GLY A 1 84 ? -10.339 5.175 21.248 1.00 88.81 84 GLY A CA 1
ATOM 667 C C . GLY A 1 84 ? -9.599 6.009 20.198 1.00 88.81 84 GLY A C 1
ATOM 668 O O . GLY A 1 84 ? -8.932 6.969 20.565 1.00 88.81 84 GLY A O 1
ATOM 669 N N . MET A 1 85 ? -9.702 5.652 18.916 1.00 90.62 85 MET A N 1
ATOM 670 C CA . MET A 1 85 ? -9.169 6.440 17.806 1.00 90.62 85 MET A CA 1
ATOM 671 C C . MET A 1 85 ? -10.321 7.023 16.992 1.00 90.62 85 MET A C 1
ATOM 673 O O . MET A 1 85 ? -11.286 6.320 16.693 1.00 90.62 85 MET A O 1
ATOM 677 N N . ASP A 1 86 ? -10.202 8.300 16.641 1.00 93.50 86 ASP A N 1
ATOM 678 C CA . ASP A 1 86 ? -11.134 8.963 15.736 1.00 93.50 86 ASP A CA 1
ATOM 679 C C . ASP A 1 86 ? -11.051 8.379 14.311 1.00 93.50 86 ASP A C 1
ATOM 681 O O . ASP A 1 86 ? -9.993 7.913 13.876 1.00 93.50 86 ASP A O 1
ATOM 685 N N . LYS A 1 87 ? -12.175 8.384 13.583 1.00 89.94 87 LYS A N 1
ATOM 686 C CA . LYS A 1 87 ? -12.254 7.778 12.248 1.00 89.94 87 LYS A CA 1
ATOM 687 C C . LYS A 1 87 ? -11.385 8.519 11.228 1.00 89.94 87 LYS A C 1
ATOM 689 O O . LYS A 1 87 ? -10.741 7.857 10.418 1.00 89.94 87 LYS A O 1
ATOM 694 N N . GLU A 1 88 ? -11.328 9.846 11.269 1.00 92.56 88 GLU A N 1
ATOM 695 C CA . GLU A 1 88 ? -10.509 10.649 10.354 1.00 92.56 88 GLU A CA 1
ATOM 696 C C . GLU A 1 88 ? -9.024 10.390 10.615 1.00 92.56 88 GLU A C 1
ATOM 698 O O . GLU A 1 88 ? -8.276 10.057 9.695 1.00 92.56 88 GLU A O 1
ATOM 703 N N . VAL A 1 89 ? -8.625 10.380 11.891 1.00 93.81 89 VAL A N 1
ATOM 704 C CA . VAL A 1 89 ? -7.251 10.046 12.304 1.00 93.81 89 VAL A CA 1
ATOM 705 C C . VAL A 1 89 ? -6.860 8.633 11.862 1.00 93.81 89 VAL A C 1
ATOM 707 O O . VAL A 1 89 ? -5.727 8.404 11.422 1.00 93.81 89 VAL A O 1
ATOM 710 N N . LEU A 1 90 ? -7.782 7.669 11.950 1.00 92.56 90 LEU A N 1
ATOM 711 C CA . LEU A 1 90 ? -7.558 6.311 11.458 1.00 92.56 90 LEU A CA 1
ATOM 712 C C . LEU A 1 90 ? -7.338 6.295 9.939 1.00 92.56 90 LEU A C 1
ATOM 714 O O . LEU A 1 90 ? -6.385 5.664 9.479 1.00 92.56 90 LEU A O 1
ATOM 718 N N . ILE A 1 91 ? -8.181 6.995 9.172 1.00 93.06 91 ILE A N 1
ATOM 719 C CA . ILE A 1 91 ? -8.077 7.094 7.709 1.00 93.06 91 ILE A CA 1
ATOM 720 C C . ILE A 1 91 ? -6.724 7.687 7.309 1.00 93.06 91 ILE A C 1
ATOM 722 O O . ILE A 1 91 ? -6.005 7.086 6.505 1.00 93.06 91 ILE A O 1
ATOM 726 N N . GLU A 1 92 ? -6.342 8.821 7.895 1.00 93.81 92 GLU A N 1
ATOM 727 C CA . GLU A 1 92 ? -5.066 9.487 7.619 1.00 93.81 92 GLU A CA 1
ATOM 728 C C . GLU A 1 92 ? -3.878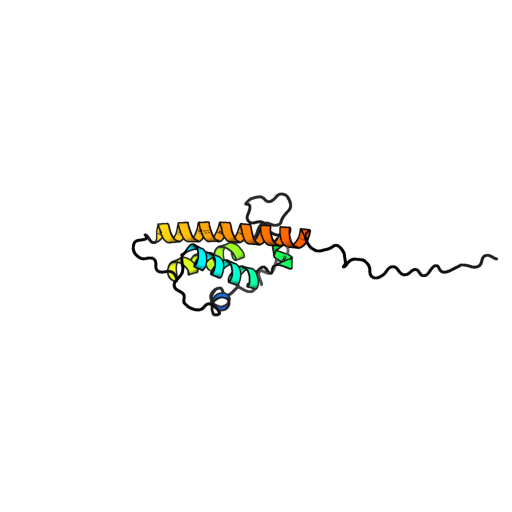 8.583 7.958 1.00 93.81 92 GLU A C 1
ATOM 730 O O . GLU A 1 92 ? -2.978 8.375 7.137 1.00 93.81 92 GLU A O 1
ATOM 735 N N . THR A 1 93 ? -3.908 7.965 9.142 1.00 94.06 93 THR A N 1
ATOM 736 C CA . THR A 1 93 ? -2.852 7.059 9.609 1.00 94.06 93 THR A CA 1
ATOM 737 C C . THR A 1 93 ? -2.694 5.865 8.672 1.00 94.06 93 THR A C 1
ATOM 739 O O . THR A 1 93 ? -1.576 5.513 8.283 1.00 94.06 93 THR A O 1
ATOM 742 N N . MET A 1 94 ? -3.800 5.219 8.293 1.00 94.50 94 MET A N 1
ATOM 743 C CA . MET A 1 94 ? -3.770 4.063 7.399 1.00 94.50 94 MET A CA 1
ATOM 744 C C . MET A 1 94 ? -3.301 4.446 5.998 1.00 94.50 94 MET A C 1
ATOM 746 O O . MET A 1 94 ? -2.478 3.726 5.433 1.00 94.50 94 MET A O 1
ATOM 750 N N . THR A 1 95 ? -3.754 5.587 5.476 1.00 93.56 95 THR A N 1
ATOM 751 C CA . THR A 1 95 ? -3.337 6.110 4.170 1.00 93.56 95 THR A CA 1
ATOM 752 C C . THR A 1 95 ? -1.836 6.357 4.144 1.00 93.56 95 THR A C 1
ATOM 754 O O . THR A 1 95 ? -1.136 5.844 3.273 1.00 93.56 95 THR A O 1
ATOM 757 N N . HIS A 1 96 ? -1.308 7.053 5.150 1.00 94.38 96 HIS A N 1
ATOM 758 C CA . HIS A 1 96 ? 0.118 7.345 5.234 1.00 94.38 96 HIS A CA 1
ATOM 759 C C . HIS A 1 96 ? 0.966 6.066 5.340 1.00 94.38 96 HIS A C 1
ATOM 761 O O . HIS A 1 96 ? 1.954 5.893 4.623 1.00 94.38 96 HIS A O 1
ATOM 767 N N . LEU A 1 97 ? 0.559 5.120 6.194 1.00 95.69 97 LEU A N 1
ATOM 768 C CA . LEU A 1 97 ? 1.236 3.826 6.326 1.00 95.69 97 LEU A CA 1
ATOM 769 C C . LEU A 1 97 ? 1.207 3.016 5.026 1.00 95.69 97 LEU A C 1
ATOM 771 O O . LEU A 1 97 ? 2.186 2.337 4.707 1.00 95.69 97 LEU A O 1
ATOM 775 N N . TYR A 1 98 ? 0.093 3.073 4.300 1.00 95.31 98 TYR A N 1
ATOM 776 C CA . TYR A 1 98 ? -0.106 2.354 3.051 1.00 95.31 98 TYR A CA 1
ATOM 777 C C . TYR A 1 98 ? 0.793 2.917 1.953 1.00 95.31 98 TYR A C 1
ATOM 779 O O . TYR A 1 98 ? 1.594 2.169 1.393 1.00 95.31 98 TYR A O 1
ATOM 787 N N . MET A 1 99 ? 0.747 4.233 1.728 1.00 94.19 99 MET A N 1
ATOM 788 C CA . MET A 1 99 ? 1.571 4.924 0.732 1.00 94.19 99 MET A CA 1
ATOM 789 C C . MET A 1 99 ? 3.062 4.684 0.968 1.00 94.19 99 MET A C 1
ATOM 791 O O . MET A 1 99 ? 3.774 4.261 0.058 1.00 94.19 99 MET A O 1
ATOM 795 N N . ASN A 1 100 ? 3.523 4.837 2.213 1.00 95.19 100 ASN A N 1
ATOM 796 C CA . ASN A 1 100 ? 4.918 4.575 2.569 1.00 95.19 100 ASN A CA 1
ATOM 797 C C . ASN A 1 100 ? 5.332 3.128 2.270 1.00 95.19 100 ASN A C 1
ATOM 799 O O . ASN A 1 100 ? 6.456 2.871 1.834 1.00 95.19 100 ASN A O 1
ATOM 803 N N . HIS A 1 101 ? 4.438 2.163 2.505 1.00 96.25 101 HIS A N 1
ATOM 804 C CA . HIS A 1 101 ? 4.735 0.761 2.231 1.00 96.25 101 HIS A CA 1
ATOM 805 C C . HIS A 1 101 ? 4.703 0.441 0.731 1.00 96.25 101 HIS A C 1
ATOM 807 O O . HIS A 1 101 ? 5.526 -0.351 0.280 1.00 96.25 101 HIS A O 1
ATOM 813 N N . LEU A 1 102 ? 3.831 1.072 -0.062 1.00 94.38 102 LEU A N 1
ATOM 814 C CA . LEU A 1 102 ? 3.857 0.944 -1.524 1.00 94.38 102 LEU A CA 1
ATOM 815 C C . LEU A 1 102 ? 5.177 1.449 -2.118 1.00 94.38 102 LEU A C 1
ATOM 817 O O . LEU A 1 102 ? 5.773 0.761 -2.952 1.00 94.38 102 LEU A O 1
ATOM 821 N N . THR A 1 103 ? 5.664 2.599 -1.644 1.00 94.75 103 THR A N 1
ATOM 822 C CA . THR A 1 103 ? 6.974 3.145 -2.028 1.00 94.75 103 THR A CA 1
ATOM 823 C C . THR A 1 103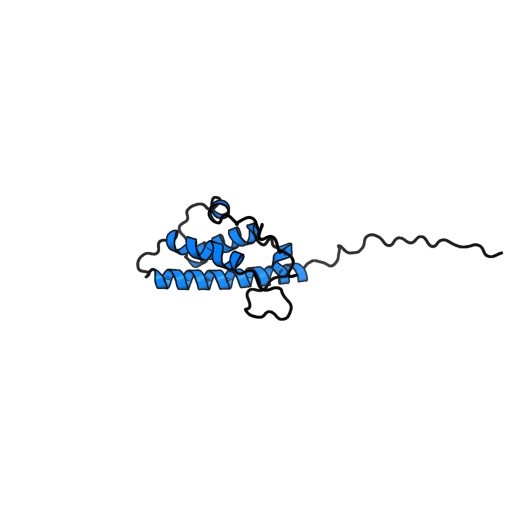 ? 8.076 2.138 -1.727 1.00 94.75 103 THR A C 1
ATOM 825 O O . THR A 1 103 ? 8.810 1.735 -2.632 1.00 94.75 103 THR A O 1
ATOM 828 N N . TYR A 1 104 ? 8.102 1.630 -0.488 1.00 95.56 104 TYR A N 1
ATOM 829 C CA . TYR A 1 104 ? 9.048 0.600 -0.065 1.00 95.56 104 TYR A CA 1
ATOM 830 C C . TYR A 1 104 ? 9.007 -0.643 -0.966 1.00 95.56 104 TYR A C 1
ATOM 832 O O . TYR A 1 104 ? 10.055 -1.166 -1.333 1.00 95.56 104 TYR A O 1
ATOM 840 N N . LEU A 1 105 ? 7.825 -1.122 -1.366 1.00 95.56 105 LEU A N 1
ATOM 841 C CA . LEU A 1 105 ? 7.711 -2.299 -2.233 1.00 95.56 105 LEU A CA 1
ATOM 842 C C . LEU A 1 105 ? 8.291 -2.071 -3.634 1.00 95.56 105 LEU A C 1
ATOM 844 O O . LEU A 1 105 ? 8.823 -3.015 -4.222 1.00 95.56 105 LEU A O 1
ATOM 848 N N . CYS A 1 106 ? 8.189 -0.854 -4.166 1.00 94.12 106 CYS A N 1
ATOM 849 C CA . CYS A 1 106 ? 8.788 -0.495 -5.450 1.00 94.12 106 CYS A CA 1
ATOM 850 C C . CYS A 1 106 ? 10.316 -0.377 -5.336 1.00 94.12 106 CYS A C 1
ATOM 852 O O . CYS A 1 106 ? 11.040 -0.925 -6.170 1.00 94.12 106 CYS A O 1
ATOM 854 N N . ASP A 1 107 ? 10.810 0.265 -4.274 1.00 93.75 107 ASP A N 1
ATOM 855 C CA . ASP A 1 107 ? 12.246 0.368 -3.980 1.00 93.75 107 ASP A CA 1
ATOM 856 C C . ASP A 1 107 ? 12.888 -1.002 -3.762 1.00 93.75 107 ASP A C 1
ATOM 858 O O . ASP A 1 107 ? 13.939 -1.300 -4.330 1.00 93.75 107 ASP A O 1
ATOM 862 N N . GLN A 1 108 ? 12.224 -1.868 -2.996 1.00 94.62 108 GLN A N 1
ATOM 863 C CA . GLN A 1 108 ? 12.689 -3.226 -2.745 1.00 94.62 108 GLN A CA 1
ATOM 864 C C . GLN A 1 108 ? 12.769 -4.032 -4.045 1.00 94.62 108 GLN A C 1
ATOM 866 O O . GLN A 1 108 ? 13.761 -4.713 -4.271 1.00 94.62 108 GLN A O 1
ATOM 871 N N . ALA A 1 109 ? 11.771 -3.927 -4.930 1.00 93.00 109 ALA A N 1
ATOM 872 C CA . ALA A 1 109 ? 11.799 -4.624 -6.217 1.00 93.00 109 ALA A CA 1
ATOM 873 C C . ALA A 1 109 ? 12.987 -4.183 -7.093 1.00 93.00 109 ALA A C 1
ATOM 875 O O . ALA A 1 109 ? 13.608 -5.018 -7.749 1.00 93.00 109 ALA A O 1
ATOM 876 N N . ARG A 1 110 ? 13.354 -2.894 -7.068 1.00 91.19 110 ARG A N 1
ATOM 877 C CA . ARG A 1 110 ? 14.562 -2.389 -7.747 1.00 91.19 110 ARG A CA 1
ATOM 878 C C . ARG A 1 110 ? 15.845 -2.934 -7.138 1.00 91.19 110 ARG A C 1
ATOM 880 O O . ARG A 1 110 ? 16.749 -3.329 -7.872 1.00 91.19 110 ARG A O 1
ATOM 887 N N . ALA A 1 111 ? 15.936 -2.926 -5.810 1.00 90.56 111 ALA A N 1
ATOM 888 C CA . ALA A 1 111 ? 17.098 -3.446 -5.104 1.00 90.56 111 ALA A CA 1
ATOM 889 C C . ALA A 1 111 ? 17.293 -4.943 -5.396 1.00 90.56 111 ALA A C 1
ATOM 891 O O . ALA A 1 111 ? 18.407 -5.361 -5.705 1.00 90.56 111 ALA A O 1
ATOM 892 N N . ASP A 1 112 ? 16.207 -5.720 -5.387 1.00 89.69 112 ASP A N 1
ATOM 893 C CA . ASP A 1 112 ? 16.216 -7.150 -5.705 1.00 89.69 112 ASP A CA 1
ATOM 894 C C . ASP A 1 112 ? 16.734 -7.395 -7.136 1.00 89.69 112 ASP A C 1
ATOM 896 O O . ASP A 1 112 ? 17.569 -8.272 -7.337 1.00 89.69 112 ASP A O 1
ATOM 900 N N . MET A 1 113 ? 16.314 -6.589 -8.124 1.00 84.06 113 MET A N 1
ATOM 901 C CA . MET A 1 113 ? 16.796 -6.718 -9.508 1.00 84.06 113 MET A CA 1
ATOM 902 C C . MET A 1 113 ? 18.277 -6.383 -9.678 1.00 84.06 113 MET A C 1
ATOM 904 O O . MET A 1 113 ? 18.963 -7.032 -10.460 1.00 84.06 113 MET A O 1
ATOM 908 N N . LYS A 1 114 ? 18.782 -5.381 -8.951 1.00 82.06 114 LYS A N 1
ATOM 909 C CA . LYS A 1 114 ? 20.205 -5.010 -8.993 1.00 82.06 114 LYS A CA 1
ATOM 910 C C . LYS A 1 114 ? 21.107 -6.119 -8.439 1.00 82.06 114 LYS A C 1
ATOM 912 O O . LYS A 1 114 ? 22.261 -6.219 -8.836 1.00 82.06 114 LYS A O 1
ATOM 917 N N . ASN A 1 115 ? 20.578 -6.926 -7.523 1.00 75.00 115 ASN A N 1
ATOM 918 C CA . ASN A 1 115 ? 21.306 -7.995 -6.848 1.00 75.00 115 ASN A CA 1
ATOM 919 C C . ASN A 1 115 ? 21.139 -9.367 -7.529 1.00 75.00 115 ASN A C 1
ATOM 921 O O . ASN A 1 115 ? 21.597 -10.370 -6.979 1.00 75.00 115 ASN A O 1
ATOM 925 N N . LEU A 1 116 ? 20.488 -9.439 -8.698 1.00 68.75 116 LEU A N 1
ATOM 926 C CA . LEU A 1 116 ? 20.457 -10.663 -9.498 1.00 68.75 116 LEU A CA 1
ATOM 927 C C . LEU A 1 116 ? 21.869 -10.934 -10.054 1.00 68.75 116 LEU A C 1
ATOM 929 O O . LEU A 1 116 ? 22.433 -10.053 -10.704 1.00 68.75 116 LEU A O 1
ATOM 933 N N . PRO A 1 117 ? 22.461 -12.119 -9.814 1.00 57.97 117 PRO A N 1
ATOM 934 C CA . PRO A 1 117 ? 23.761 -12.461 -10.381 1.00 57.97 117 PRO A CA 1
ATOM 935 C C . PRO A 1 117 ? 23.687 -12.470 -11.916 1.00 57.97 117 PRO A C 1
ATOM 937 O O . PRO A 1 117 ? 22.749 -13.025 -12.485 1.00 57.97 117 PRO A O 1
ATOM 940 N N . GLU A 1 118 ? 24.698 -11.906 -12.587 1.00 54.78 118 GLU A N 1
ATOM 941 C CA . GLU A 1 118 ? 24.818 -11.751 -14.057 1.00 54.78 118 GLU A CA 1
ATOM 942 C C . GLU A 1 118 ? 24.79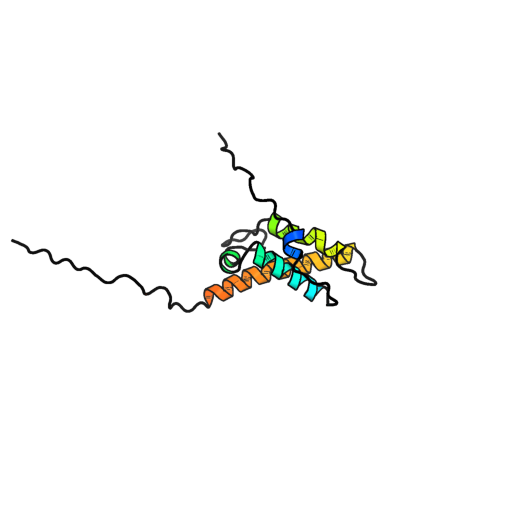7 -13.077 -14.866 1.00 54.78 118 GLU A C 1
ATOM 944 O O . GLU A 1 118 ? 24.928 -13.081 -16.090 1.00 54.78 118 GLU A O 1
ATOM 949 N N . ALA A 1 119 ? 24.593 -14.227 -14.222 1.00 48.72 119 ALA A N 1
ATOM 950 C CA . ALA A 1 119 ? 24.734 -15.568 -14.789 1.00 48.72 119 ALA A CA 1
ATOM 951 C C . ALA A 1 119 ? 23.508 -16.084 -15.577 1.00 48.72 119 ALA A C 1
ATOM 953 O O . ALA A 1 119 ? 23.235 -17.282 -15.573 1.00 48.72 119 ALA A O 1
ATOM 954 N N . ALA A 1 120 ? 22.774 -15.209 -16.269 1.00 50.00 120 ALA A N 1
ATOM 955 C CA . ALA A 1 120 ? 21.684 -15.611 -17.170 1.00 50.00 120 ALA A CA 1
ATOM 956 C C . ALA A 1 120 ? 21.840 -15.097 -18.612 1.00 50.00 120 ALA A C 1
ATOM 958 O O . ALA A 1 120 ? 20.931 -15.293 -19.413 1.00 50.00 120 ALA A O 1
ATOM 959 N N . ASN A 1 121 ? 22.970 -14.462 -18.963 1.00 42.03 121 ASN A N 1
ATOM 960 C CA . ASN A 1 121 ? 23.155 -13.855 -20.290 1.00 42.03 121 ASN A CA 1
ATOM 961 C C . ASN A 1 121 ? 24.243 -14.500 -21.169 1.00 42.03 121 ASN A C 1
ATOM 963 O O . ASN A 1 121 ? 24.646 -13.914 -22.168 1.00 42.03 121 ASN A O 1
ATOM 967 N N . ASN A 1 122 ? 24.698 -15.713 -20.840 1.00 47.75 122 ASN A N 1
ATOM 968 C CA . ASN A 1 122 ? 25.596 -16.483 -21.704 1.00 47.75 122 ASN A CA 1
ATOM 969 C C . ASN A 1 122 ? 24.875 -17.726 -22.227 1.00 47.75 122 ASN A C 1
ATOM 971 O O . ASN A 1 122 ? 24.895 -18.779 -21.595 1.00 47.75 122 ASN A O 1
ATOM 975 N N . GLY A 1 123 ? 24.229 -17.596 -23.385 1.00 46.75 123 GLY A N 1
ATOM 976 C CA . GLY A 1 123 ? 23.568 -18.718 -24.042 1.00 46.75 123 GLY A CA 1
ATOM 977 C C . GLY A 1 123 ? 23.002 -18.361 -25.410 1.00 46.75 123 GLY A C 1
ATOM 978 O O . GLY A 1 123 ? 21.790 -18.247 -25.534 1.00 46.75 123 GLY A O 1
ATOM 979 N N . ALA A 1 124 ? 23.896 -18.172 -26.390 1.00 44.28 124 ALA A N 1
ATOM 980 C CA . ALA A 1 124 ? 23.738 -18.428 -27.835 1.00 44.28 124 ALA A CA 1
ATOM 981 C C . ALA A 1 124 ? 24.481 -17.373 -28.670 1.00 44.28 124 ALA A C 1
ATOM 983 O O . ALA A 1 124 ? 23.883 -16.484 -29.270 1.00 44.28 124 ALA A O 1
ATOM 984 N N . ASN A 1 125 ? 25.804 -17.488 -28.738 1.00 43.41 125 ASN A N 1
ATOM 985 C CA . ASN A 1 125 ? 26.525 -17.023 -29.918 1.00 43.41 125 ASN A CA 1
ATOM 986 C C . ASN A 1 125 ? 27.652 -18.017 -30.204 1.00 43.41 125 ASN A C 1
ATOM 988 O O . ASN A 1 125 ? 28.832 -17.700 -30.082 1.00 43.41 125 ASN A O 1
ATOM 992 N N . ASP A 1 126 ? 27.259 -19.259 -30.499 1.00 41.50 126 ASP A N 1
ATOM 993 C CA . ASP A 1 126 ? 28.167 -20.229 -31.102 1.00 41.50 126 ASP A CA 1
ATOM 994 C C . ASP A 1 126 ? 28.236 -19.946 -32.598 1.00 41.50 126 ASP A C 1
ATOM 996 O O . ASP A 1 126 ? 27.231 -19.903 -33.312 1.00 41.50 126 ASP A O 1
ATOM 1000 N N . GLY A 1 127 ? 29.457 -19.670 -33.041 1.00 42.25 127 GLY A N 1
ATOM 1001 C CA . GLY A 1 127 ? 29.749 -19.185 -34.371 1.00 42.25 127 GLY A CA 1
ATOM 1002 C C . GLY A 1 127 ? 29.581 -20.249 -35.449 1.00 42.25 127 GLY A C 1
ATOM 1003 O O . GLY A 1 127 ? 30.097 -21.358 -35.352 1.00 42.25 127 GLY A O 1
ATOM 1004 N N . GLN A 1 128 ? 28.977 -19.842 -36.560 1.00 41.31 128 GLN A N 1
ATOM 1005 C CA . GLN A 1 128 ? 29.249 -20.432 -37.865 1.00 41.31 128 GLN A CA 1
ATOM 1006 C C . GLN A 1 128 ? 30.096 -19.451 -38.672 1.00 41.31 128 GLN A C 1
ATOM 1008 O O . GLN A 1 128 ? 29.607 -18.559 -39.361 1.00 41.31 128 GLN A O 1
ATOM 1013 N N . LYS A 1 129 ? 31.414 -19.627 -38.567 1.00 41.78 129 LYS A N 1
ATOM 1014 C CA . LYS A 1 129 ? 32.389 -19.040 -39.482 1.00 41.78 129 LYS A CA 1
ATOM 1015 C C . LYS A 1 129 ? 32.326 -19.852 -40.780 1.00 41.78 129 LYS A C 1
ATOM 1017 O O . LYS A 1 129 ? 33.027 -20.849 -40.919 1.00 41.78 129 LYS A O 1
ATOM 1022 N N . SER A 1 130 ? 31.436 -19.472 -41.696 1.00 41.28 130 SER A N 1
ATOM 1023 C CA . SER A 1 130 ? 31.401 -20.054 -43.040 1.00 41.28 130 SER A CA 1
ATOM 1024 C C . SER A 1 130 ? 32.631 -19.565 -43.805 1.00 41.28 130 SER A C 1
ATOM 1026 O O . SER A 1 130 ? 32.751 -18.380 -44.111 1.00 41.28 130 SER A O 1
ATOM 1028 N N . ALA A 1 131 ? 33.576 -20.469 -44.058 1.00 43.59 131 ALA A N 1
ATOM 1029 C CA . ALA A 1 131 ? 34.697 -20.225 -44.951 1.00 43.59 131 ALA A CA 1
ATOM 1030 C C . ALA A 1 131 ? 34.177 -20.172 -46.397 1.00 43.59 131 ALA A C 1
ATOM 1032 O O . ALA A 1 131 ? 33.539 -21.114 -46.862 1.00 43.59 131 ALA A O 1
ATOM 1033 N N . ALA A 1 132 ? 34.437 -19.066 -47.089 1.00 45.56 132 ALA A N 1
ATOM 1034 C CA . ALA A 1 132 ? 34.304 -18.972 -48.538 1.00 45.56 132 ALA A CA 1
ATOM 1035 C C . ALA A 1 132 ? 35.612 -19.467 -49.184 1.00 45.56 132 ALA A C 1
ATOM 1037 O O . ALA A 1 132 ? 36.680 -19.060 -48.717 1.00 45.56 132 ALA A O 1
ATOM 1038 N N . PRO A 1 133 ? 35.577 -20.312 -50.227 1.00 50.56 133 PRO A N 1
ATOM 1039 C CA . PRO A 1 133 ? 36.740 -20.549 -51.064 1.00 50.56 133 PRO A CA 1
ATOM 1040 C C . PRO A 1 133 ? 36.797 -19.496 -52.176 1.00 50.56 133 PRO A C 1
ATOM 1042 O O . PRO A 1 133 ? 35.827 -19.290 -52.906 1.00 50.56 133 PRO A O 1
ATOM 1045 N N . THR A 1 134 ? 37.942 -18.828 -52.268 1.00 50.88 134 THR A N 1
ATOM 1046 C CA . THR A 1 134 ? 38.347 -17.995 -53.403 1.00 50.88 134 THR A CA 1
ATOM 1047 C C . THR A 1 134 ? 38.913 -18.897 -54.505 1.00 50.88 134 THR A C 1
ATOM 1049 O O . THR A 1 134 ? 39.628 -19.841 -54.177 1.00 50.88 134 THR A O 1
ATOM 1052 N N . GLU A 1 135 ? 38.526 -18.575 -55.743 1.00 46.53 135 GLU A N 1
ATOM 1053 C CA . GLU A 1 135 ? 39.020 -18.965 -57.088 1.00 46.53 135 GLU A CA 1
ATOM 1054 C C . GLU A 1 135 ? 40.081 -20.071 -57.238 1.00 46.53 135 GLU A C 1
ATOM 1056 O O . GLU A 1 135 ? 41.199 -19.944 -56.690 1.00 46.53 135 GLU A O 1
#

Foldseek 3Di:
DPDDPDPPPPLDDLVVLCPPPDDDDDDLLVVLLVSLVSLCCVPPNLLRLLQEACDPDDPRHHHDDVSSLCSCLVVSLVRDDDPPDDSVRSSVVSSVSNSVSSRVSNVVSNVVVVPPPPPPPPDDDDDDPDDDDDD

Secondary structure (DSSP, 8-state):
-------------HHHHHTTPPP----HHHHHHHHHHHHHHHHS-HHHHTTEE-SSS-SSSEEPPHHHHHTTTTTHHHH---TT--HHHHHHHHHHHHHHHHHHHHHHHHHHHHTS-STTS---------PPPP-

pLDDT: mean 79.07, std 19.06, range [33.81, 96.25]

Sequence (135 aa):
MIDNIKHDDPMINVNEVFLVMKPCKKSIKSIVKTIANVWMNFILPKPIRAQYSMADNPLKYTPVPIQIVNGPLWLMPECVKVTGMDKEVLIETMTHLYMNHLTYLCDQARADMKNLPEAANNGANDGQKSAAPTE